Protein AF-A0A537VN23-F1 (afdb_monomer_lite)

Structure (mmCIF, N/CA/C/O backbone):
data_AF-A0A537VN23-F1
#
_entry.id   AF-A0A537VN23-F1
#
loop_
_atom_site.group_PDB
_atom_site.id
_atom_site.type_symbol
_atom_site.label_atom_id
_atom_site.label_alt_id
_atom_site.label_comp_id
_atom_site.label_asym_id
_atom_site.label_entity_id
_atom_site.label_seq_id
_atom_site.pdbx_PDB_ins_code
_atom_site.Cartn_x
_atom_site.Cartn_y
_atom_site.Cartn_z
_atom_site.occupancy
_atom_site.B_iso_or_equiv
_atom_site.auth_seq_id
_atom_site.auth_comp_id
_atom_site.auth_asym_id
_atom_site.auth_atom_id
_atom_site.pdbx_PDB_model_num
ATOM 1 N N . MET A 1 1 ? 0.818 11.703 6.244 1.00 90.06 1 MET A N 1
ATOM 2 C CA . MET A 1 1 ? 0.601 10.302 6.677 1.00 90.06 1 MET A CA 1
ATOM 3 C C . MET A 1 1 ? 1.940 9.641 6.983 1.00 90.06 1 MET A C 1
ATOM 5 O O . MET A 1 1 ? 2.901 9.873 6.260 1.00 90.06 1 MET A O 1
ATOM 9 N N . THR A 1 2 ? 2.019 8.830 8.037 1.00 96.88 2 THR A N 1
ATOM 10 C CA . THR A 1 2 ? 3.197 8.014 8.371 1.00 96.88 2 THR A CA 1
ATOM 11 C C . THR A 1 2 ? 3.158 6.650 7.672 1.00 96.88 2 THR A C 1
ATOM 13 O O . THR A 1 2 ? 2.094 6.116 7.354 1.00 96.88 2 THR A O 1
ATOM 16 N N . LEU A 1 3 ? 4.323 6.016 7.485 1.00 96.25 3 LEU A N 1
ATOM 17 C CA . LEU A 1 3 ? 4.397 4.659 6.920 1.00 96.25 3 LEU A CA 1
ATOM 18 C C . LEU A 1 3 ? 3.660 3.620 7.787 1.00 96.25 3 LEU A C 1
ATOM 20 O O . LEU A 1 3 ? 3.178 2.613 7.271 1.00 96.25 3 LEU A O 1
ATOM 24 N N . GLN A 1 4 ? 3.579 3.832 9.102 1.00 97.62 4 GLN A N 1
ATOM 25 C CA . GLN A 1 4 ? 2.873 2.926 10.006 1.00 97.62 4 GLN A CA 1
ATOM 26 C C . GLN A 1 4 ? 1.353 2.994 9.810 1.00 97.62 4 GLN A C 1
ATOM 28 O O . GLN A 1 4 ? 0.703 1.949 9.764 1.00 97.62 4 GLN A O 1
ATOM 33 N N . GLU A 1 5 ? 0.800 4.194 9.629 1.00 97.88 5 GLU A N 1
ATOM 34 C CA . GLU A 1 5 ? -0.619 4.390 9.305 1.00 97.88 5 GLU A CA 1
ATOM 35 C C . GLU A 1 5 ? -0.963 3.767 7.949 1.00 97.88 5 GLU A C 1
ATOM 37 O O . GLU A 1 5 ? -1.881 2.950 7.871 1.00 97.88 5 GLU A O 1
ATOM 42 N N . ALA A 1 6 ? -0.159 4.038 6.914 1.00 98.00 6 ALA A N 1
ATOM 43 C CA . ALA A 1 6 ? -0.329 3.458 5.579 1.00 98.00 6 ALA A CA 1
ATOM 44 C C . ALA A 1 6 ? -0.331 1.918 5.609 1.00 98.00 6 ALA A C 1
ATOM 46 O O . ALA A 1 6 ? -1.192 1.259 5.021 1.00 98.00 6 ALA A O 1
ATOM 47 N N . LYS A 1 7 ? 0.599 1.323 6.368 1.00 97.56 7 LYS A N 1
ATOM 48 C CA . LYS A 1 7 ? 0.649 -0.128 6.605 1.00 97.56 7 LYS A CA 1
ATOM 49 C C . LYS A 1 7 ? -0.600 -0.650 7.309 1.00 97.56 7 LYS A C 1
ATOM 51 O O . LYS A 1 7 ? -1.048 -1.753 6.993 1.00 97.56 7 LYS A O 1
ATOM 56 N N . SER A 1 8 ? -1.136 0.100 8.271 1.00 97.75 8 SER A N 1
ATOM 57 C CA . SER A 1 8 ? -2.351 -0.278 8.997 1.00 97.75 8 SER A CA 1
ATOM 58 C C . SER A 1 8 ? -3.572 -0.290 8.074 1.00 97.75 8 SER A C 1
ATOM 60 O O . SER A 1 8 ? -4.317 -1.271 8.079 1.00 97.75 8 SER A O 1
ATOM 62 N N . ILE A 1 9 ? -3.714 0.732 7.221 1.00 96.94 9 ILE A N 1
ATOM 63 C CA . ILE A 1 9 ? -4.777 0.828 6.208 1.00 96.94 9 ILE A CA 1
ATOM 64 C C . ILE A 1 9 ? -4.690 -0.351 5.236 1.00 96.94 9 ILE A C 1
ATOM 66 O O . ILE A 1 9 ? -5.634 -1.131 5.126 1.00 96.94 9 ILE A O 1
ATOM 70 N N . ALA A 1 10 ? -3.529 -0.551 4.602 1.00 95.81 10 ALA A N 1
ATOM 71 C CA . ALA A 1 10 ? -3.326 -1.655 3.665 1.00 95.81 10 ALA A CA 1
ATOM 72 C C . ALA A 1 10 ? -3.607 -3.018 4.318 1.00 95.81 10 ALA A C 1
ATOM 74 O O . ALA A 1 10 ? -4.258 -3.871 3.720 1.00 95.81 10 ALA A O 1
ATOM 75 N N . ARG A 1 11 ? -3.186 -3.211 5.578 1.00 95.81 11 ARG A N 1
ATOM 76 C CA . ARG A 1 11 ? -3.473 -4.431 6.344 1.00 95.81 11 ARG A CA 1
ATOM 77 C C . ARG A 1 11 ? -4.967 -4.674 6.515 1.00 95.81 11 ARG A C 1
ATOM 79 O O . ARG A 1 11 ? -5.389 -5.817 6.362 1.00 95.81 11 ARG A O 1
ATOM 86 N N . HIS A 1 12 ? -5.733 -3.642 6.862 1.00 95.31 12 HIS A N 1
ATOM 87 C CA . HIS A 1 12 ? -7.177 -3.761 7.059 1.00 95.31 12 HIS A CA 1
ATOM 88 C C . HIS A 1 12 ? -7.906 -4.125 5.757 1.00 95.31 12 HIS A C 1
ATOM 90 O O . HIS A 1 12 ? -8.923 -4.805 5.786 1.00 95.31 12 HIS A O 1
ATOM 96 N N . LEU A 1 13 ? -7.330 -3.746 4.615 1.00 93.81 13 LEU A N 1
ATOM 97 C CA . LEU A 1 13 ? -7.835 -4.054 3.279 1.00 93.81 13 LEU A CA 1
ATOM 98 C C . LEU A 1 13 ? -7.383 -5.425 2.737 1.00 93.81 13 LEU A C 1
ATOM 100 O O . LEU A 1 13 ? -7.724 -5.783 1.615 1.00 93.81 13 LEU A O 1
ATOM 104 N N . GLY A 1 14 ? -6.593 -6.198 3.492 1.00 93.56 14 GLY A N 1
ATOM 105 C CA . GLY A 1 14 ? -6.046 -7.478 3.020 1.00 93.56 14 GLY A CA 1
ATOM 106 C C . GLY A 1 14 ? -4.816 -7.350 2.108 1.00 93.56 14 GLY A C 1
ATOM 107 O O . GLY A 1 14 ? -4.382 -8.334 1.504 1.00 93.56 14 GLY A O 1
ATOM 108 N N . LEU A 1 15 ? -4.204 -6.166 2.046 1.00 94.50 15 LEU A N 1
ATOM 109 C CA . LEU A 1 15 ? -2.977 -5.892 1.301 1.00 94.50 15 LEU A CA 1
ATOM 110 C C . LEU A 1 15 ? -1.750 -5.768 2.217 1.00 94.50 15 LEU A C 1
ATOM 112 O O . LEU A 1 15 ? -1.810 -5.700 3.452 1.00 94.50 15 LEU A O 1
ATOM 116 N N . ALA A 1 16 ? -0.585 -5.787 1.587 1.00 95.06 16 ALA A N 1
ATOM 117 C 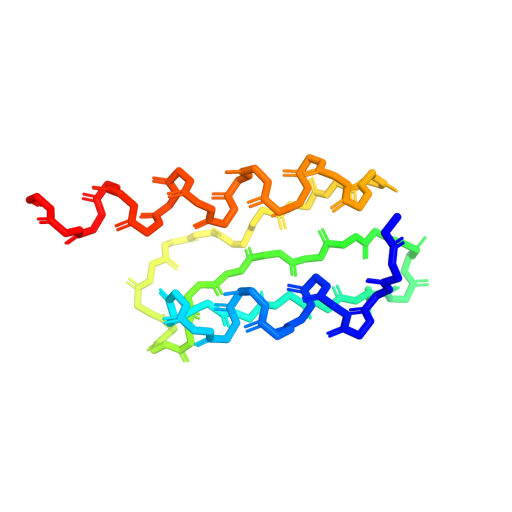CA . ALA A 1 16 ? 0.704 -5.483 2.167 1.00 95.06 16 ALA A CA 1
ATOM 118 C C . ALA A 1 16 ? 1.261 -4.229 1.488 1.00 95.06 16 ALA A C 1
ATOM 120 O O . ALA A 1 16 ? 1.332 -4.163 0.265 1.00 95.06 16 ALA A O 1
ATOM 121 N N . LEU A 1 17 ? 1.678 -3.260 2.304 1.00 96.56 17 LEU A N 1
ATOM 122 C CA . LEU A 1 17 ? 2.401 -2.065 1.879 1.00 96.56 17 LEU A CA 1
ATOM 123 C C . LEU A 1 17 ? 3.768 -2.074 2.567 1.00 96.56 17 LEU A C 1
ATOM 125 O O . LEU A 1 17 ? 3.856 -2.166 3.796 1.00 96.56 17 LEU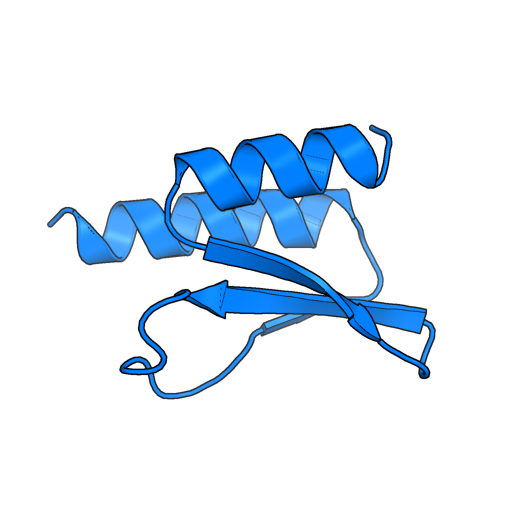 A O 1
ATOM 129 N N . ARG A 1 18 ? 4.858 -2.018 1.800 1.00 96.06 18 ARG A N 1
ATOM 130 C CA . ARG A 1 18 ? 6.222 -1.976 2.356 1.00 96.06 18 ARG A CA 1
ATOM 131 C C . ARG A 1 18 ? 7.140 -1.094 1.524 1.00 96.06 18 ARG A C 1
ATOM 133 O O . ARG A 1 18 ? 7.071 -1.133 0.305 1.00 96.06 18 ARG A O 1
ATOM 140 N N . LYS A 1 19 ? 8.042 -0.369 2.185 1.00 97.00 19 LYS A N 1
ATOM 141 C CA . LYS A 1 19 ? 9.142 0.329 1.514 1.00 97.00 19 LYS A CA 1
ATOM 142 C C . LYS A 1 19 ? 10.204 -0.696 1.109 1.00 97.00 19 LYS A C 1
ATOM 144 O O . LYS A 1 19 ? 10.622 -1.495 1.952 1.00 97.00 19 LYS A O 1
ATOM 149 N N . VAL A 1 20 ? 10.584 -0.733 -0.162 1.00 95.38 20 VAL A N 1
ATOM 150 C CA . VAL A 1 20 ? 11.654 -1.598 -0.679 1.00 95.38 20 VAL A CA 1
ATOM 151 C C . VAL A 1 20 ? 13.000 -0.869 -0.655 1.00 95.38 20 VAL A C 1
ATOM 153 O O . VAL A 1 20 ? 13.070 0.318 -0.346 1.00 95.38 20 VAL A O 1
ATOM 156 N N . ARG A 1 21 ? 14.096 -1.590 -0.935 1.00 95.12 21 ARG A N 1
ATOM 157 C CA . ARG A 1 21 ? 15.461 -1.039 -0.844 1.00 95.12 21 ARG A CA 1
ATOM 158 C C . ARG A 1 21 ? 15.712 0.143 -1.788 1.00 95.12 21 ARG A C 1
ATOM 160 O O . ARG A 1 21 ? 16.537 0.977 -1.446 1.00 95.12 21 ARG A O 1
ATOM 167 N N . SER A 1 22 ? 15.010 0.215 -2.924 1.00 92.50 22 SER A N 1
ATOM 168 C CA . SER A 1 22 ? 15.090 1.343 -3.867 1.00 92.50 22 SER A CA 1
ATOM 169 C C . SER A 1 22 ? 14.521 2.644 -3.302 1.00 92.50 22 SER A C 1
ATOM 171 O O . SER A 1 22 ? 14.852 3.711 -3.796 1.00 92.50 22 SER A O 1
ATOM 173 N N . GLY A 1 23 ? 13.705 2.566 -2.249 1.00 94.75 23 GLY A N 1
ATOM 174 C CA . GLY A 1 23 ? 12.972 3.704 -1.708 1.00 94.75 23 GLY A CA 1
ATOM 175 C C . GLY A 1 23 ? 11.481 3.664 -2.031 1.00 94.75 23 GLY A C 1
ATOM 176 O O . GLY A 1 23 ? 10.710 4.253 -1.280 1.00 94.75 23 GLY A O 1
ATOM 177 N N . ASP A 1 24 ? 11.072 2.896 -3.039 1.00 97.50 24 ASP A N 1
ATOM 178 C CA . ASP A 1 24 ? 9.672 2.822 -3.460 1.00 97.50 24 ASP A CA 1
ATOM 179 C C . ASP A 1 24 ? 8.800 2.083 -2.441 1.00 97.50 24 ASP A C 1
ATOM 181 O O . ASP A 1 24 ? 9.244 1.211 -1.681 1.00 97.50 24 ASP A O 1
ATOM 185 N N . TYR A 1 25 ? 7.514 2.386 -2.465 1.00 97.94 25 TYR A N 1
ATOM 186 C CA . TYR A 1 25 ? 6.459 1.671 -1.780 1.00 97.94 25 TYR A CA 1
ATOM 187 C C . TYR A 1 25 ? 5.885 0.596 -2.693 1.00 97.94 25 TYR A C 1
ATOM 189 O O . TYR A 1 25 ? 5.337 0.866 -3.754 1.00 97.94 25 TYR A O 1
ATOM 197 N N . ARG A 1 26 ? 5.994 -0.652 -2.242 1.00 96.38 26 ARG A N 1
ATOM 198 C CA . ARG A 1 26 ? 5.406 -1.824 -2.882 1.00 96.38 26 ARG A CA 1
ATOM 199 C C . ARG A 1 26 ? 4.049 -2.129 -2.262 1.00 96.38 26 ARG A C 1
ATOM 201 O O . ARG A 1 26 ? 3.992 -2.346 -1.046 1.00 96.38 26 ARG A O 1
ATOM 208 N N . VAL A 1 27 ? 3.017 -2.250 -3.091 1.00 95.88 27 VAL A N 1
ATOM 209 C CA . VAL A 1 27 ? 1.646 -2.615 -2.708 1.00 95.88 27 VAL A CA 1
ATOM 210 C C . VAL A 1 27 ? 1.255 -3.919 -3.393 1.00 95.88 27 VAL A C 1
ATOM 212 O O . VAL A 1 27 ? 1.421 -4.073 -4.600 1.00 95.88 27 VAL A O 1
ATOM 215 N N . ASN A 1 28 ? 0.770 -4.893 -2.628 1.00 94.88 28 ASN A N 1
ATOM 216 C CA . ASN A 1 28 ? 0.301 -6.169 -3.169 1.00 94.88 28 ASN A CA 1
ATOM 217 C C . ASN A 1 28 ? -0.694 -6.849 -2.229 1.00 94.88 28 ASN A C 1
ATOM 219 O O . ASN A 1 28 ? -0.658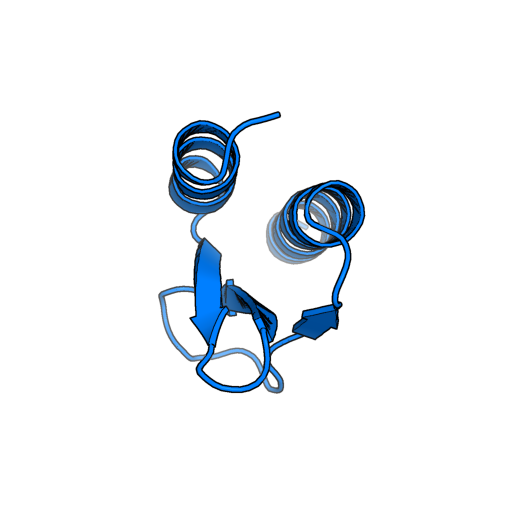 -6.626 -1.021 1.00 94.88 28 ASN A O 1
ATOM 223 N N . PHE A 1 29 ? -1.519 -7.753 -2.751 1.00 92.00 29 PHE A N 1
ATOM 224 C CA . PHE A 1 29 ? -2.340 -8.618 -1.908 1.00 92.00 29 PHE A CA 1
ATOM 225 C C . PHE A 1 29 ? -1.494 -9.566 -1.049 1.00 92.00 29 PHE A C 1
ATOM 227 O O . PHE A 1 29 ? -0.399 -9.987 -1.441 1.00 92.00 29 PHE A O 1
ATOM 234 N N . ARG A 1 30 ? -1.994 -9.890 0.149 1.00 89.19 30 ARG A N 1
ATOM 235 C CA . ARG A 1 30 ? -1.295 -10.757 1.114 1.00 89.19 30 ARG A CA 1
ATOM 236 C C . ARG A 1 30 ? -1.291 -12.230 0.738 1.00 89.19 30 ARG A C 1
ATOM 238 O O . ARG A 1 30 ? -0.352 -12.926 1.098 1.00 89.19 30 ARG A O 1
ATOM 245 N N . ASP A 1 31 ? -2.326 -12.687 0.051 1.00 82.12 31 ASP A N 1
ATOM 246 C CA . ASP A 1 31 ? -2.512 -14.083 -0.344 1.00 82.12 31 ASP A CA 1
ATOM 247 C C . ASP A 1 31 ? -1.698 -14.475 -1.584 1.00 82.12 31 ASP A C 1
ATOM 249 O O . ASP A 1 31 ? -1.690 -15.638 -1.966 1.00 82.12 31 ASP A O 1
ATOM 253 N N . GLY A 1 32 ? -0.981 -13.524 -2.194 1.00 66.81 32 GLY A N 1
ATOM 254 C CA . GLY A 1 32 ? 0.012 -13.803 -3.231 1.00 66.81 32 GLY A CA 1
ATOM 255 C C . GLY A 1 32 ? -0.557 -14.280 -4.569 1.00 66.81 32 GLY A C 1
ATOM 256 O O . GLY A 1 32 ? 0.223 -14.693 -5.419 1.00 66.81 32 GLY A O 1
ATOM 257 N N . ASN A 1 33 ? -1.877 -14.209 -4.765 1.00 69.12 33 ASN A N 1
ATOM 258 C CA . ASN A 1 33 ? -2.562 -14.811 -5.912 1.00 69.12 33 ASN A CA 1
ATOM 259 C C . ASN A 1 33 ? -2.857 -13.824 -7.065 1.00 69.12 33 ASN A C 1
ATOM 261 O O . ASN A 1 33 ? -3.429 -14.219 -8.075 1.00 69.12 33 ASN A O 1
ATOM 265 N N . GLU A 1 34 ? -2.482 -12.546 -6.925 1.00 67.06 34 GLU A N 1
ATOM 266 C CA . GLU A 1 34 ? -2.664 -11.513 -7.958 1.00 67.06 34 GLU A CA 1
ATOM 267 C C . GLU A 1 34 ? -1.350 -11.127 -8.668 1.00 67.06 34 GLU A C 1
ATOM 269 O O . GLU A 1 34 ? -0.282 -11.151 -8.046 1.00 67.06 34 GLU A O 1
ATOM 274 N N . PRO A 1 35 ? -1.408 -10.752 -9.964 1.00 67.56 35 PRO A N 1
ATOM 275 C CA . PRO A 1 35 ? -0.306 -10.994 -10.895 1.00 67.56 35 PRO A CA 1
ATOM 276 C C . PRO A 1 35 ? 0.849 -9.987 -10.847 1.00 67.56 35 PRO A C 1
ATOM 278 O O . PRO A 1 35 ? 1.921 -10.299 -11.361 1.00 67.56 35 PRO A O 1
ATOM 281 N N . ALA A 1 36 ? 0.704 -8.812 -10.228 1.00 82.38 36 ALA A N 1
ATOM 282 C CA . ALA A 1 36 ? 1.833 -7.893 -10.105 1.00 82.38 36 ALA A CA 1
ATOM 283 C C . ALA A 1 36 ? 1.719 -6.962 -8.888 1.00 82.38 36 ALA A C 1
ATOM 285 O O . ALA A 1 36 ? 0.677 -6.342 -8.679 1.00 82.38 36 ALA A O 1
ATOM 286 N N . PRO A 1 37 ? 2.789 -6.819 -8.088 1.00 90.81 37 PRO A N 1
ATOM 287 C CA . PRO A 1 37 ? 2.878 -5.734 -7.122 1.00 90.81 37 PRO A CA 1
ATOM 288 C C . PRO A 1 37 ? 2.926 -4.372 -7.829 1.00 90.81 37 PRO A C 1
ATOM 290 O O . PRO A 1 37 ? 3.625 -4.220 -8.830 1.00 90.81 37 PRO A O 1
ATOM 293 N N . TYR A 1 38 ? 2.246 -3.379 -7.260 1.00 94.62 38 TYR A N 1
ATOM 294 C CA . TYR A 1 38 ? 2.377 -1.978 -7.651 1.00 94.62 38 TYR A CA 1
ATOM 295 C C . TYR A 1 38 ? 3.558 -1.331 -6.921 1.00 94.62 38 TYR A C 1
ATOM 297 O O . TYR A 1 38 ? 3.806 -1.655 -5.755 1.00 94.62 38 TYR A O 1
ATOM 305 N N . TYR A 1 39 ? 4.271 -0.434 -7.599 1.00 96.31 39 TYR A N 1
ATOM 306 C CA . TYR A 1 39 ? 5.376 0.338 -7.038 1.00 96.31 39 TYR A CA 1
ATOM 307 C C . TYR A 1 39 ? 5.169 1.818 -7.329 1.00 96.31 39 TYR A C 1
ATOM 309 O O . TYR A 1 39 ? 4.807 2.176 -8.445 1.00 96.31 39 TYR A O 1
ATOM 317 N N . THR A 1 40 ? 5.437 2.648 -6.331 1.0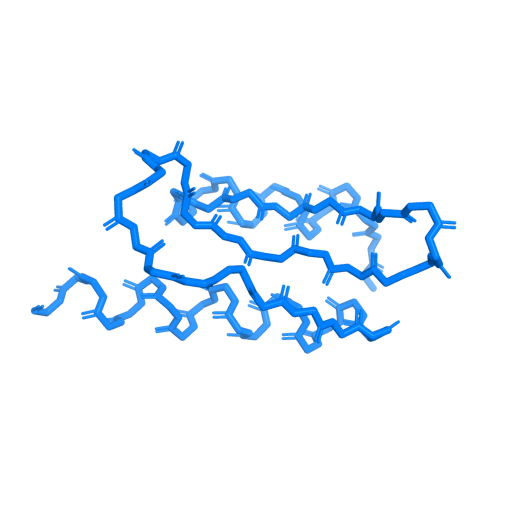0 97.56 40 THR A N 1
ATOM 318 C CA . THR A 1 40 ? 5.381 4.110 -6.419 1.00 97.56 40 THR A CA 1
ATOM 319 C C . THR A 1 40 ? 6.327 4.700 -5.380 1.00 97.56 40 THR A C 1
ATOM 321 O O . THR A 1 40 ? 6.541 4.088 -4.332 1.00 97.56 40 THR A O 1
ATOM 324 N N . ASP A 1 41 ? 6.931 5.848 -5.646 1.00 97.25 41 ASP A N 1
ATOM 325 C CA . ASP A 1 41 ? 7.755 6.576 -4.676 1.00 97.25 41 ASP A CA 1
ATOM 326 C C . ASP A 1 41 ? 6.915 7.452 -3.730 1.00 97.25 41 ASP A C 1
ATOM 328 O O . ASP A 1 41 ? 7.426 7.923 -2.709 1.00 97.25 41 ASP A O 1
ATOM 332 N N . ASP A 1 42 ? 5.614 7.587 -4.000 1.00 97.56 42 ASP A N 1
ATOM 333 C CA . ASP A 1 42 ? 4.674 8.364 -3.203 1.00 97.56 42 ASP A CA 1
ATOM 334 C C . ASP A 1 42 ? 3.840 7.490 -2.243 1.00 97.56 42 ASP A C 1
ATOM 336 O O . ASP A 1 42 ? 3.219 6.486 -2.604 1.00 97.56 42 ASP A O 1
ATOM 340 N N . LEU A 1 43 ? 3.834 7.859 -0.957 1.00 97.56 43 LEU A N 1
ATOM 341 C CA . LEU A 1 43 ? 3.154 7.073 0.078 1.00 97.56 43 LEU A CA 1
ATOM 342 C C . LEU A 1 43 ? 1.624 7.190 -0.002 1.00 97.56 43 LEU A C 1
ATOM 344 O O . LEU A 1 43 ? 0.922 6.261 0.405 1.00 97.56 43 LEU A O 1
ATOM 348 N N . GLU A 1 44 ? 1.107 8.327 -0.459 1.00 97.75 44 GLU A N 1
ATOM 349 C CA . GLU A 1 44 ? -0.328 8.573 -0.585 1.00 97.75 44 GLU A CA 1
ATOM 350 C C . GLU A 1 44 ? -0.910 7.782 -1.758 1.00 97.75 44 GLU A C 1
ATOM 352 O O . GLU A 1 44 ? -1.899 7.065 -1.595 1.00 97.75 44 GLU A O 1
ATOM 357 N N . ASP A 1 45 ? -0.222 7.797 -2.892 1.00 98.12 45 ASP A N 1
ATOM 358 C CA . ASP A 1 45 ? -0.521 7.005 -4.077 1.00 98.12 45 ASP A CA 1
ATOM 359 C C . ASP A 1 45 ? -0.485 5.492 -3.793 1.00 98.12 45 ASP A C 1
ATOM 361 O O . ASP A 1 45 ? -1.383 4.744 -4.195 1.00 98.12 45 ASP A O 1
ATOM 365 N N . ALA A 1 46 ? 0.468 5.031 -2.975 1.00 97.94 46 ALA A N 1
ATOM 366 C CA . ALA A 1 46 ? 0.503 3.642 -2.519 1.00 97.94 46 ALA A CA 1
ATOM 367 C C . ALA A 1 46 ? -0.763 3.255 -1.727 1.00 97.94 46 ALA A C 1
ATOM 369 O O . ALA A 1 46 ? -1.277 2.138 -1.851 1.00 97.94 46 ALA A O 1
ATOM 370 N N . VAL A 1 47 ? -1.290 4.166 -0.904 1.00 97.94 47 VAL A N 1
ATOM 371 C CA . VAL A 1 47 ? -2.529 3.931 -0.150 1.00 97.94 47 VAL A CA 1
ATOM 372 C C . VAL A 1 47 ? -3.754 3.990 -1.056 1.00 97.94 47 VAL A C 1
ATOM 374 O O . VAL A 1 47 ? -4.608 3.106 -0.954 1.00 97.94 47 VAL A O 1
ATOM 377 N N . ASN A 1 48 ? -3.823 4.960 -1.968 1.00 98.06 48 ASN A N 1
ATOM 378 C CA . ASN A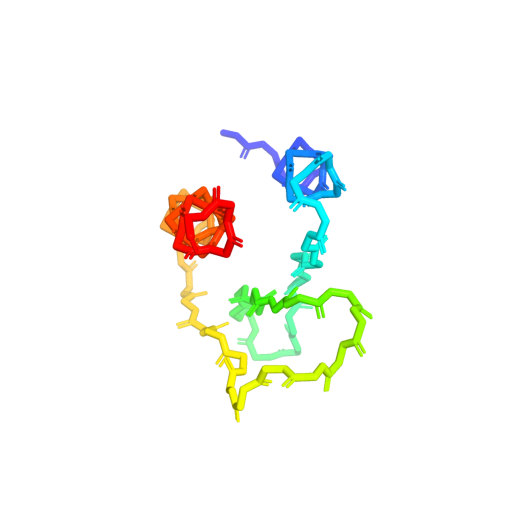 1 48 ? -4.904 5.058 -2.951 1.00 98.06 48 ASN A CA 1
ATOM 379 C C . ASN A 1 48 ? -4.986 3.783 -3.796 1.00 98.06 48 ASN A C 1
ATOM 381 O O . ASN A 1 48 ? -6.053 3.175 -3.899 1.00 98.06 48 ASN A O 1
ATOM 385 N N . THR A 1 49 ? -3.842 3.290 -4.269 1.00 96.69 49 THR A N 1
ATOM 386 C CA . THR A 1 49 ? -3.763 2.024 -5.001 1.00 96.69 49 THR A CA 1
ATOM 387 C C . THR A 1 49 ? -4.236 0.840 -4.158 1.00 96.69 4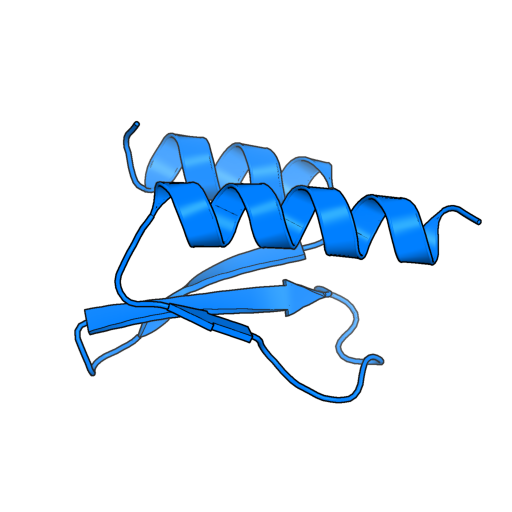9 THR A C 1
ATOM 389 O O . THR A 1 49 ? -4.979 -0.008 -4.652 1.00 96.69 49 THR A O 1
ATOM 392 N N . ALA A 1 50 ? -3.870 0.768 -2.872 1.00 95.19 50 ALA A N 1
ATOM 393 C CA . ALA A 1 50 ? -4.350 -0.299 -1.992 1.00 95.19 50 ALA A CA 1
ATOM 394 C C . ALA A 1 50 ? -5.885 -0.289 -1.853 1.00 95.19 50 ALA A C 1
ATOM 396 O O . ALA A 1 50 ? -6.518 -1.346 -1.878 1.00 95.19 50 ALA A O 1
ATOM 397 N N . VAL A 1 51 ? -6.492 0.897 -1.748 1.00 95.69 51 VAL A N 1
ATOM 398 C CA . VAL A 1 51 ? -7.953 1.066 -1.709 1.00 95.69 51 VAL A CA 1
ATOM 399 C C . VAL A 1 51 ? -8.592 0.629 -3.027 1.00 95.69 51 VAL A C 1
ATOM 401 O O . VAL A 1 51 ? -9.597 -0.083 -3.012 1.00 95.69 51 VAL A O 1
ATOM 404 N N . GLU A 1 52 ? -8.021 1.013 -4.167 1.00 95.19 52 GLU A N 1
ATOM 405 C CA . GLU A 1 52 ? -8.529 0.617 -5.483 1.00 95.19 52 GLU A CA 1
ATOM 406 C C . GLU A 1 52 ? -8.440 -0.888 -5.725 1.00 95.19 52 GLU A C 1
ATOM 408 O O . GLU A 1 52 ? -9.415 -1.497 -6.170 1.00 95.19 52 GLU A O 1
ATOM 413 N N . MET A 1 53 ? -7.299 -1.498 -5.399 1.00 92.56 53 MET A N 1
ATOM 414 C CA . MET A 1 53 ? -7.107 -2.944 -5.476 1.00 92.56 53 MET A CA 1
ATOM 415 C C . MET A 1 53 ? -8.153 -3.671 -4.624 1.00 92.56 53 MET A C 1
ATOM 417 O O . MET A 1 53 ? -8.874 -4.531 -5.128 1.00 92.56 53 MET A O 1
ATOM 421 N N . ALA A 1 54 ? -8.319 -3.275 -3.358 1.00 92.19 54 ALA A N 1
ATOM 422 C CA . ALA A 1 54 ? -9.318 -3.869 -2.471 1.00 92.19 54 ALA A CA 1
ATOM 423 C C . ALA A 1 54 ? -10.752 -3.745 -3.018 1.00 92.19 54 ALA A C 1
ATOM 425 O O . ALA A 1 54 ? -11.522 -4.704 -2.961 1.00 92.19 54 ALA A O 1
ATOM 426 N N . ARG A 1 55 ? -11.105 -2.589 -3.599 1.00 92.88 55 ARG A N 1
ATOM 427 C CA . ARG A 1 55 ? -12.417 -2.363 -4.230 1.00 92.88 55 ARG A CA 1
ATOM 428 C C . ARG A 1 55 ? -12.657 -3.262 -5.440 1.00 92.88 55 ARG A C 1
ATOM 430 O O . ARG A 1 55 ? -13.784 -3.714 -5.617 1.00 92.88 55 ARG A O 1
ATOM 437 N N . LYS A 1 56 ? -11.634 -3.504 -6.266 1.00 88.69 56 LYS A N 1
ATOM 438 C CA . LYS A 1 56 ? -11.732 -4.386 -7.442 1.00 88.69 56 LYS A CA 1
ATOM 439 C C . LYS A 1 56 ? -11.935 -5.848 -7.050 1.00 88.69 56 LYS A C 1
ATOM 441 O O . LYS A 1 56 ? -12.628 -6.555 -7.762 1.00 88.69 56 LYS A O 1
ATOM 446 N N . ARG A 1 57 ? -11.372 -6.277 -5.917 1.00 81.31 57 ARG A N 1
ATOM 447 C CA . ARG A 1 57 ? -11.475 -7.657 -5.423 1.00 81.31 57 ARG A CA 1
ATOM 448 C C . ARG A 1 57 ? -12.779 -7.968 -4.681 1.00 81.31 57 ARG A C 1
ATOM 450 O O . ARG A 1 57 ? -13.194 -9.119 -4.633 1.00 81.31 57 ARG A O 1
ATOM 457 N N . GLY A 1 58 ? -13.401 -6.966 -4.062 1.00 68.88 58 GLY A N 1
ATOM 458 C CA . GLY A 1 58 ? -14.692 -7.107 -3.378 1.00 68.88 58 GLY A CA 1
ATOM 459 C C . GLY A 1 58 ? -15.917 -7.076 -4.302 1.00 68.88 58 GLY A C 1
ATOM 460 O O . GLY A 1 58 ? -17.035 -7.011 -3.793 1.00 68.88 58 GLY A O 1
ATOM 461 N N . LYS A 1 59 ? -15.719 -7.066 -5.625 1.00 49.62 59 LYS A N 1
ATOM 462 C CA . LYS A 1 59 ? -16.764 -7.130 -6.652 1.00 49.62 59 LYS A CA 1
ATOM 463 C C . LYS A 1 59 ? -16.604 -8.375 -7.509 1.00 49.62 59 LYS A C 1
ATOM 465 O O . LYS A 1 59 ? -15.444 -8.781 -7.722 1.00 49.62 59 LYS A O 1
#

Radius of gyration: 10.42 Å; chains: 1; bounding box: 32×25×21 Å

Sequence (59 aa):
MTLQEAKSIARHLGLALRKVRSGDYRVNFRDGNEPAPYYTDDLEDAVNTAVEMARKRGK

Foldseek 3Di:
DDPVVLQVLLVVLQWGWDQDPVQWIWIDHPVPPDDDIDTDNDSVVSSVVSVVVSVVVVD

Secondary structure (DSSP, 8-state):
--HHHHHHHHHHTTEEEEE-TTSPEEEEETTS-SS--EEES-HHHHHHHHHHHHHHHT-

pLDDT: mean 91.68, std 10.0, range [49.62, 98.12]